Protein AF-0000000087791362 (afdb_homodimer)

Solvent-accessible surface area (backbone atoms only — not comparable to full-atom values): 7446 Å² total; per-residue (Å²): 118,51,76,44,64,25,48,31,31,34,29,76,88,78,61,31,35,35,36,34,32,60,27,38,85,82,31,58,38,55,20,84,42,73,67,48,22,50,55,44,36,32,52,44,44,48,57,55,46,71,77,37,85,81,76,60,64,28,40,73,71,50,72,43,81,39,70,40,122,117,51,74,43,64,26,47,31,30,34,30,76,88,78,62,30,34,36,37,33,31,62,27,37,85,82,30,58,38,54,20,84,41,73,68,49,22,50,54,44,37,32,52,45,43,48,57,57,46,72,75,38,85,80,74,57,64,27,40,74,70,50,72,43,79,38,69,40,124

pLDDT: mean 96.03, std 4.31, range [81.12, 98.94]

InterPro domains:
  IPR035069 Antitoxin HicB/UPF0150 [SSF143100] (3-60)
  IPR051404 Type II Toxin-Antitoxin System Antitoxin [PTHR34504] (2-68)

Sequence (138 aa):
MNTYVAVVEKSPETGLYVGYVPGFVGAHSQGETLDELNANLREVVEMLLEDGEPKLQSEFVGTQMVAVGMNTYVAVVEKSPETGLYVGYVPGFVGAHSQGETLDELNANLREVVEMLLEDGEPKLQSEFVGTQMVAVG

Structure (mmCIF, N/CA/C/O backbone):
data_AF-0000000087791362-model_v1
#
loop_
_entity.id
_entity.type
_entity.pdbx_description
1 polymer 'Nuclease of the RNAse H fold, HicB family'
#
loop_
_atom_site.group_PDB
_atom_site.id
_atom_site.type_symbol
_atom_site.label_atom_id
_atom_site.label_alt_id
_atom_site.label_comp_id
_atom_site.label_asym_id
_atom_site.label_entity_id
_atom_site.label_seq_id
_atom_site.pdbx_PDB_ins_code
_atom_site.Cartn_x
_atom_site.Cartn_y
_atom_site.Cartn_z
_atom_site.occupancy
_atom_site.B_iso_or_equiv
_atom_site.auth_seq_id
_atom_site.auth_comp_id
_atom_site.auth_asym_id
_atom_site.auth_atom_id
_atom_site.pdbx_PDB_model_num
ATOM 1 N N . MET A 1 1 ? 9.891 22.219 -0.948 1 84.94 1 MET A N 1
ATOM 2 C CA . MET A 1 1 ? 8.648 21.453 -0.997 1 84.94 1 MET A CA 1
ATOM 3 C C . MET A 1 1 ? 8.914 20.016 -1.433 1 84.94 1 MET A C 1
ATOM 5 O O . MET A 1 1 ? 9.586 19.781 -2.441 1 84.94 1 MET A O 1
ATOM 9 N N . ASN A 1 2 ? 8.625 19.078 -0.551 1 91.94 2 ASN A N 1
ATOM 10 C CA . ASN A 1 2 ? 8.75 17.672 -0.86 1 91.94 2 ASN A CA 1
ATOM 11 C C . ASN A 1 2 ? 7.387 17.016 -1.108 1 91.94 2 ASN A C 1
ATOM 13 O O . ASN A 1 2 ? 6.383 17.438 -0.525 1 91.94 2 ASN A O 1
ATOM 17 N N . THR A 1 3 ? 7.402 16.094 -2.092 1 96 3 THR A N 1
ATOM 18 C CA . THR A 1 3 ? 6.168 15.383 -2.396 1 96 3 THR A CA 1
ATOM 19 C C . THR A 1 3 ? 6.352 13.883 -2.186 1 96 3 THR A C 1
ATOM 21 O O . THR A 1 3 ? 7.359 13.305 -2.604 1 96 3 THR A O 1
ATOM 24 N N . TYR A 1 4 ? 5.414 13.32 -1.543 1 96.75 4 TYR A N 1
ATOM 25 C CA . TYR A 1 4 ? 5.383 11.883 -1.282 1 96.75 4 TYR A CA 1
ATOM 26 C C . TYR A 1 4 ? 4.129 11.25 -1.875 1 96.75 4 TYR A C 1
ATOM 28 O O . TYR A 1 4 ? 3.111 11.914 -2.053 1 96.75 4 TYR A O 1
ATOM 36 N N . VAL A 1 5 ? 4.207 9.992 -2.234 1 98.19 5 VAL A N 1
ATOM 37 C CA . VAL A 1 5 ? 3.039 9.242 -2.674 1 98.19 5 VAL A CA 1
ATOM 38 C C . VAL A 1 5 ? 2.455 8.461 -1.497 1 98.19 5 VAL A C 1
ATOM 40 O O . VAL A 1 5 ? 3.168 7.703 -0.834 1 98.19 5 VAL A O 1
ATOM 43 N N . ALA A 1 6 ? 1.212 8.695 -1.249 1 98.75 6 ALA A N 1
ATOM 44 C CA . ALA A 1 6 ? 0.488 7.926 -0.238 1 98.75 6 ALA A CA 1
ATOM 45 C C . ALA A 1 6 ? -0.409 6.875 -0.886 1 98.75 6 ALA A C 1
ATOM 47 O O . ALA A 1 6 ? -1.033 7.133 -1.918 1 98.75 6 ALA A O 1
ATOM 48 N N . VAL A 1 7 ? -0.422 5.684 -0.328 1 98.88 7 VAL A N 1
ATOM 49 C CA . VAL A 1 7 ? -1.383 4.645 -0.685 1 98.88 7 VAL A CA 1
ATOM 50 C C . VAL A 1 7 ? -2.641 4.789 0.168 1 98.88 7 VAL A C 1
ATOM 52 O O . VAL A 1 7 ? -2.557 4.973 1.385 1 98.88 7 VAL A O 1
ATOM 55 N N . VAL A 1 8 ? -3.795 4.723 -0.512 1 98.94 8 VAL A N 1
ATOM 56 C CA . VAL A 1 8 ? -5.07 4.965 0.159 1 98.94 8 VAL A CA 1
ATOM 57 C C . VAL A 1 8 ? -5.941 3.715 0.071 1 98.94 8 VAL A C 1
ATOM 59 O O . VAL A 1 8 ? -6.074 3.115 -0.998 1 98.94 8 VAL A O 1
ATOM 62 N N . GLU A 1 9 ? -6.422 3.311 1.192 1 98.75 9 GLU A N 1
ATOM 63 C CA . GLU A 1 9 ? -7.383 2.221 1.311 1 98.75 9 GLU A CA 1
ATOM 64 C C . GLU A 1 9 ? -8.641 2.672 2.047 1 98.75 9 GLU A C 1
ATOM 66 O O . GLU A 1 9 ? -8.617 3.668 2.773 1 98.75 9 GLU A O 1
ATOM 71 N N . LYS A 1 10 ? -9.719 1.959 1.826 1 98.5 10 LYS A N 1
ATOM 72 C CA . LYS A 1 10 ? -10.969 2.174 2.555 1 98.5 10 LYS A CA 1
ATOM 73 C C . LYS A 1 10 ? -11.281 0.992 3.465 1 98.5 10 LYS A C 1
ATOM 75 O O . LYS A 1 10 ? -11.195 -0.164 3.045 1 98.5 10 LYS A O 1
ATOM 80 N N . SER A 1 11 ? -11.539 1.307 4.73 1 96.94 11 SER A N 1
ATOM 81 C CA . SER A 1 11 ? -11.953 0.293 5.691 1 96.94 11 SER A CA 1
ATOM 82 C C . SER A 1 11 ? -13.461 0.056 5.629 1 96.94 11 SER A C 1
ATOM 84 O O . SER A 1 11 ? -14.25 0.938 5.977 1 96.94 11 SER A O 1
ATOM 86 N N . PRO A 1 12 ? -13.828 -1.102 5.254 1 94.06 12 PRO A N 1
ATOM 87 C CA . PRO A 1 12 ? -15.266 -1.379 5.262 1 94.06 12 PRO A CA 1
ATOM 88 C C . PRO A 1 12 ? -15.859 -1.395 6.668 1 94.06 12 PRO A C 1
ATOM 90 O O . PRO A 1 12 ? -17.047 -1.157 6.844 1 94.06 12 PRO A O 1
ATOM 93 N N . GLU A 1 13 ? -15.094 -1.724 7.621 1 94.5 13 GLU A N 1
ATOM 94 C CA . GLU A 1 13 ? -15.555 -1.823 9 1 94.5 13 GLU A CA 1
ATOM 95 C C . GLU A 1 13 ? -15.875 -0.447 9.578 1 94.5 13 GLU A C 1
ATOM 97 O O . GLU A 1 13 ? -16.922 -0.264 10.219 1 94.5 13 GLU A O 1
ATOM 102 N N . THR A 1 14 ? -15.109 0.572 9.328 1 96.62 14 THR A N 1
ATOM 103 C CA . THR A 1 14 ? -15.258 1.886 9.938 1 96.62 14 THR A CA 1
ATOM 104 C C . THR A 1 14 ? -15.836 2.887 8.938 1 96.62 14 THR A C 1
ATOM 106 O O . THR A 1 14 ? -16.328 3.943 9.328 1 96.62 14 THR A O 1
ATOM 109 N N . GLY A 1 15 ? -15.656 2.516 7.695 1 97.44 15 GLY A N 1
ATOM 110 C CA . GLY A 1 15 ? -16.031 3.455 6.652 1 97.44 15 GLY A CA 1
ATOM 111 C C . GLY A 1 15 ? -15.016 4.559 6.441 1 97.44 15 GLY A C 1
ATOM 112 O O . GLY A 1 15 ? -15.227 5.457 5.621 1 97.44 15 GLY A O 1
ATOM 113 N N . LEU A 1 16 ? -13.953 4.523 7.059 1 98.56 16 LEU A N 1
ATOM 114 C CA . LEU A 1 16 ? -12.938 5.57 6.977 1 98.56 16 LEU A CA 1
ATOM 115 C C . LEU A 1 16 ? -11.93 5.258 5.875 1 98.56 16 LEU A C 1
ATOM 117 O O . LEU A 1 16 ? -11.672 4.09 5.57 1 98.56 16 LEU A O 1
ATOM 121 N N . TYR A 1 17 ? -11.414 6.359 5.285 1 98.88 17 TYR A N 1
ATOM 122 C CA . TYR A 1 17 ? -10.219 6.238 4.453 1 98.88 17 TYR A CA 1
ATOM 123 C C . TYR A 1 17 ? -8.961 6.188 5.312 1 98.88 17 TYR A C 1
ATOM 125 O O . TYR A 1 17 ? -8.828 6.945 6.273 1 98.88 17 TYR A O 1
ATOM 133 N N . VAL A 1 18 ? -8.203 5.246 4.992 1 98.69 18 VAL A N 1
ATOM 134 C CA . VAL A 1 18 ? -6.914 5.09 5.66 1 98.69 18 VAL A CA 1
ATOM 135 C C . VAL A 1 18 ? -5.781 5.238 4.645 1 98.69 18 VAL A C 1
ATOM 137 O O . VAL A 1 18 ? -5.871 4.723 3.527 1 98.69 18 VAL A O 1
ATOM 140 N N . GLY A 1 19 ? -4.754 5.938 4.977 1 98.75 19 GLY A N 1
ATOM 141 C CA . GLY A 1 19 ? -3.617 6.148 4.098 1 98.75 19 GLY A CA 1
ATOM 142 C C . GLY A 1 19 ? -2.281 6.035 4.805 1 98.75 19 GLY A C 1
ATOM 143 O O . GLY A 1 19 ? -2.197 6.246 6.02 1 98.75 19 GLY A O 1
ATOM 144 N N . TYR A 1 20 ? -1.308 5.742 4.082 1 98.56 20 TYR A N 1
ATOM 145 C CA . TYR A 1 20 ? 0.068 5.711 4.57 1 98.56 20 TYR A CA 1
ATOM 146 C C . TYR A 1 20 ? 1.05 6.02 3.445 1 98.56 20 TYR A C 1
ATOM 148 O O . TYR A 1 20 ? 0.714 5.887 2.266 1 98.56 20 TYR A O 1
ATOM 156 N N . VAL A 1 21 ? 2.238 6.391 3.797 1 98.19 21 VAL A N 1
ATOM 157 C CA . VAL A 1 21 ? 3.32 6.625 2.846 1 98.19 21 VAL A CA 1
ATOM 158 C C . VAL A 1 21 ? 4.301 5.457 2.881 1 98.19 21 VAL A C 1
ATOM 160 O O . VAL A 1 21 ? 4.973 5.23 3.893 1 98.19 21 VAL A O 1
ATOM 163 N N . PRO A 1 22 ? 4.422 4.703 1.788 1 97.75 22 PRO A N 1
ATOM 164 C CA . PRO A 1 22 ? 5.34 3.559 1.773 1 97.75 22 PRO A CA 1
ATOM 165 C C . PRO A 1 22 ? 6.754 3.93 2.211 1 97.75 22 PRO A C 1
ATOM 167 O O . PRO A 1 22 ? 7.324 4.902 1.708 1 97.75 22 PRO A O 1
ATOM 170 N N . GLY A 1 23 ? 7.301 3.088 3.041 1 95.88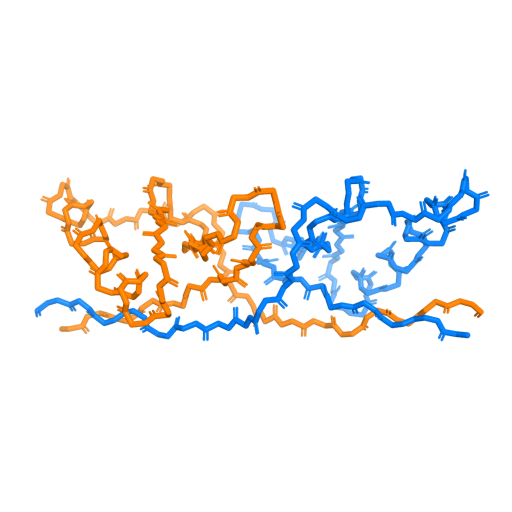 23 GLY A N 1
ATOM 171 C CA . GLY A 1 23 ? 8.672 3.258 3.496 1 95.88 23 GLY A CA 1
ATOM 172 C C . GLY A 1 23 ? 8.812 4.312 4.578 1 95.88 23 GLY A C 1
ATOM 173 O O . GLY A 1 23 ? 9.859 4.402 5.23 1 95.88 23 GLY A O 1
ATOM 174 N N . PHE A 1 24 ? 7.875 5.148 4.777 1 96.31 24 PHE A N 1
ATOM 175 C CA . PHE A 1 24 ? 7.953 6.215 5.77 1 96.31 24 PHE A CA 1
ATOM 176 C C . PHE A 1 24 ? 7.344 5.762 7.094 1 96.31 24 PHE A C 1
ATOM 178 O O . PHE A 1 24 ? 6.137 5.883 7.301 1 96.31 24 PHE A O 1
ATOM 185 N N . VAL A 1 25 ? 8.219 5.359 7.969 1 93.94 25 VAL A N 1
ATOM 186 C CA . VAL A 1 25 ? 7.762 4.84 9.25 1 93.94 25 VAL A CA 1
ATOM 187 C C . VAL A 1 25 ? 7.004 5.926 10.016 1 93.94 25 VAL A C 1
ATOM 189 O O . VAL A 1 25 ? 7.52 7.027 10.211 1 93.94 25 VAL A O 1
ATOM 192 N N . GLY A 1 26 ? 5.766 5.574 10.367 1 95.31 26 GLY A N 1
ATOM 193 C CA . GLY A 1 26 ? 4.984 6.5 11.172 1 95.31 26 GLY A CA 1
ATOM 194 C C . GLY A 1 26 ? 4.066 7.383 10.352 1 95.31 26 GLY A C 1
ATOM 195 O O . GLY A 1 26 ? 3.182 8.047 10.891 1 95.31 26 GLY A O 1
ATOM 196 N N . ALA A 1 27 ? 4.281 7.477 9.078 1 97.19 27 ALA A N 1
ATOM 197 C CA . ALA A 1 27 ? 3.459 8.32 8.211 1 97.19 27 ALA A CA 1
ATOM 198 C C . ALA A 1 27 ? 2.17 7.602 7.816 1 97.19 27 ALA A C 1
ATOM 200 O O . ALA A 1 27 ? 2.07 7.047 6.723 1 97.19 27 ALA A O 1
ATOM 201 N N . HIS A 1 28 ? 1.3 7.555 8.625 1 98.31 28 HIS A N 1
ATOM 202 C CA . HIS A 1 28 ? -0.015 6.953 8.43 1 98.31 28 HIS A CA 1
ATOM 203 C C . HIS A 1 28 ? -1.104 7.777 9.109 1 98.31 28 HIS A C 1
ATOM 205 O O . HIS A 1 28 ? -0.871 8.375 10.164 1 98.31 28 HIS A O 1
ATOM 211 N N . SER A 1 29 ? -2.25 7.859 8.453 1 98.75 29 SER A N 1
ATOM 212 C CA . SER A 1 29 ? -3.389 8.578 9.016 1 98.75 29 SER A CA 1
ATOM 213 C C . SER A 1 29 ? -4.703 8.07 8.438 1 98.75 29 SER A C 1
ATOM 215 O O . SER A 1 29 ? -4.723 7.086 7.691 1 98.75 29 SER A O 1
ATOM 217 N N . GLN A 1 30 ? -5.809 8.711 8.898 1 98.69 30 GLN A N 1
ATOM 218 C CA . GLN A 1 30 ? -7.141 8.359 8.422 1 98.69 30 GLN A CA 1
ATOM 219 C C . GLN A 1 30 ? -8.039 9.586 8.352 1 98.69 30 GLN A C 1
ATOM 221 O O . GLN A 1 30 ? -7.695 10.648 8.867 1 98.69 30 GLN A O 1
ATOM 226 N N . GLY A 1 31 ? -9.109 9.5 7.547 1 98.81 31 GLY A N 1
ATOM 227 C CA . GLY A 1 31 ? -10.094 10.555 7.406 1 98.81 31 GLY A CA 1
ATOM 228 C C . GLY A 1 31 ? -11.422 10.07 6.859 1 98.81 31 GLY A C 1
ATOM 229 O O . GLY A 1 31 ? -11.492 8.992 6.254 1 98.81 31 GLY A O 1
ATOM 230 N N . GLU A 1 32 ? -12.43 10.852 7.102 1 98.69 32 GLU A N 1
ATOM 231 C CA . GLU A 1 32 ? -13.766 10.516 6.621 1 98.69 32 GLU A CA 1
ATOM 232 C C . GLU A 1 32 ? -13.883 10.766 5.117 1 98.69 32 GLU A C 1
ATOM 234 O O . GLU A 1 32 ? -14.742 10.172 4.453 1 98.69 32 GLU A O 1
ATOM 239 N N . THR A 1 33 ? -13.117 11.68 4.629 1 98.75 33 THR A N 1
ATOM 240 C CA . THR A 1 33 ? -13.055 12 3.207 1 98.75 33 THR A CA 1
ATOM 241 C C . THR A 1 33 ? -11.617 11.953 2.701 1 98.75 33 THR A C 1
ATOM 243 O O . THR A 1 33 ? -10.672 12.016 3.492 1 98.75 33 THR A O 1
ATOM 246 N N . LEU A 1 34 ? -11.469 11.875 1.417 1 98.69 34 LEU A N 1
ATOM 247 C CA . LEU A 1 34 ? -10.141 11.875 0.818 1 98.69 34 LEU A CA 1
ATOM 248 C C . LEU A 1 34 ? -9.414 13.18 1.101 1 98.69 34 LEU A C 1
ATOM 250 O O . LEU A 1 34 ? -8.203 13.188 1.337 1 98.69 34 LEU A O 1
ATOM 254 N N . ASP A 1 35 ? -10.172 14.25 1.045 1 98.75 35 ASP A N 1
ATOM 255 C CA . ASP A 1 35 ? -9.578 15.555 1.354 1 98.75 35 ASP A CA 1
ATOM 256 C C . ASP A 1 35 ? -9.078 15.594 2.797 1 98.75 35 ASP A C 1
ATOM 258 O O . ASP A 1 35 ? -7.973 16.078 3.061 1 98.75 35 ASP A O 1
ATOM 262 N N . GLU A 1 36 ? -9.945 15.148 3.695 1 98.88 36 GLU A N 1
ATOM 263 C CA . GLU A 1 36 ? -9.562 15.109 5.105 1 98.88 36 GLU A CA 1
ATOM 264 C C . GLU A 1 36 ? -8.352 14.211 5.324 1 98.88 36 GLU A C 1
ATOM 266 O O . GLU A 1 36 ? -7.434 14.562 6.066 1 98.88 36 GLU A O 1
ATOM 271 N N . LEU A 1 37 ? -8.367 13.07 4.742 1 98.88 37 LEU A N 1
ATOM 272 C CA . LEU A 1 37 ? -7.234 12.164 4.836 1 98.88 37 LEU A CA 1
ATOM 273 C C . LEU A 1 37 ? -5.957 12.836 4.352 1 98.88 37 LEU A C 1
ATOM 275 O O . LEU A 1 37 ? -4.914 12.734 5 1 98.88 37 LEU A O 1
ATOM 279 N N . ASN A 1 38 ? -6.008 13.453 3.193 1 98.75 38 ASN A N 1
ATOM 280 C CA . ASN A 1 38 ? -4.836 14.117 2.639 1 98.75 38 ASN A CA 1
ATOM 281 C C . ASN A 1 38 ? -4.285 15.18 3.594 1 98.75 38 ASN A C 1
ATOM 283 O O . ASN A 1 38 ? -3.076 15.258 3.807 1 98.75 38 ASN A O 1
ATOM 287 N N . ALA A 1 39 ? -5.18 15.969 4.133 1 98.69 39 ALA A N 1
ATOM 288 C CA . ALA A 1 39 ? -4.777 17 5.086 1 98.69 39 ALA A CA 1
ATOM 289 C C . ALA A 1 39 ? -4.094 16.391 6.305 1 98.69 39 ALA A C 1
ATOM 291 O O . ALA A 1 39 ? -3.055 16.875 6.754 1 98.69 39 ALA A O 1
ATOM 292 N N . ASN A 1 40 ? -4.707 15.344 6.852 1 98.88 40 ASN A N 1
ATOM 293 C CA . ASN A 1 40 ? -4.156 14.664 8.023 1 98.88 40 ASN A CA 1
ATOM 294 C C . ASN A 1 40 ? -2.789 14.055 7.723 1 98.88 40 ASN A C 1
ATOM 296 O O . ASN A 1 40 ? -1.877 14.133 8.547 1 98.88 40 ASN A O 1
ATOM 300 N N . LEU A 1 41 ? -2.67 13.406 6.594 1 98.69 41 LEU A N 1
ATOM 301 C CA . LEU A 1 41 ? -1.394 12.836 6.184 1 98.69 41 LEU A CA 1
ATOM 302 C C . LEU A 1 41 ? -0.32 13.914 6.086 1 98.69 41 LEU A C 1
ATOM 304 O O . LEU A 1 41 ? 0.818 13.703 6.512 1 98.69 41 LEU A O 1
ATOM 308 N N . ARG A 1 42 ? -0.696 14.984 5.52 1 98.25 42 ARG A N 1
ATOM 309 C CA . ARG A 1 42 ? 0.249 16.094 5.391 1 98.25 42 ARG A CA 1
ATOM 310 C C . ARG A 1 42 ? 0.786 16.516 6.754 1 98.25 42 ARG A C 1
ATOM 312 O O . ARG A 1 42 ? 1.993 16.703 6.922 1 98.25 42 ARG A O 1
ATOM 319 N N . GLU A 1 43 ? -0.101 16.75 7.672 1 98.06 43 GLU A N 1
ATOM 320 C CA . GLU A 1 43 ? 0.299 17.141 9.023 1 98.06 43 GLU A CA 1
ATOM 321 C C . GLU A 1 43 ? 1.257 16.109 9.625 1 98.06 43 GLU A C 1
ATOM 323 O O . GLU A 1 43 ? 2.275 16.484 10.219 1 98.06 43 GLU A O 1
ATOM 328 N N . VAL A 1 44 ? 0.872 14.844 9.562 1 97.5 44 VAL A N 1
ATOM 329 C CA . VAL A 1 44 ? 1.688 13.773 10.125 1 97.5 44 VAL A CA 1
ATOM 330 C C . VAL A 1 44 ? 3.072 13.781 9.477 1 97.5 44 VAL A C 1
ATOM 332 O O . VAL A 1 44 ? 4.09 13.742 10.172 1 97.5 44 VAL A O 1
ATOM 335 N N . VAL A 1 45 ? 3.135 13.805 8.125 1 97.19 45 VAL A N 1
ATOM 336 C CA . VAL A 1 45 ? 4.402 13.797 7.402 1 97.19 45 VAL A CA 1
ATOM 337 C C . VAL A 1 45 ? 5.246 15 7.816 1 97.19 45 VAL A C 1
ATOM 339 O O . VAL A 1 45 ? 6.449 14.875 8.047 1 97.19 45 VAL A O 1
ATOM 342 N N . GLU A 1 46 ? 4.656 16.156 7.953 1 96.75 46 GLU A N 1
ATOM 343 C CA . GLU A 1 46 ? 5.371 17.359 8.367 1 96.75 46 GLU A CA 1
ATOM 344 C C . GLU A 1 46 ? 5.98 17.203 9.758 1 96.75 46 GLU A C 1
ATOM 346 O O . GLU A 1 46 ? 7.129 17.578 9.984 1 96.75 46 GLU A O 1
ATOM 351 N N . MET A 1 47 ? 5.137 16.719 10.609 1 95.94 47 MET A N 1
ATOM 352 C CA . MET A 1 47 ? 5.625 16.484 11.961 1 95.94 47 MET A CA 1
ATOM 353 C C . MET A 1 47 ? 6.824 15.547 11.961 1 95.94 47 MET A C 1
ATOM 355 O O . MET A 1 47 ? 7.801 15.781 12.672 1 95.94 47 MET A O 1
ATOM 359 N N . LEU A 1 48 ? 6.785 14.438 11.25 1 95.12 48 LEU A N 1
ATOM 360 C CA . LEU A 1 48 ? 7.863 13.461 11.164 1 95.12 48 LEU A CA 1
ATOM 361 C C . LEU A 1 48 ? 9.117 14.086 10.562 1 95.12 48 LEU A C 1
ATOM 363 O O . LEU A 1 48 ? 10.234 13.75 10.961 1 95.12 48 LEU A O 1
ATOM 367 N N . LEU A 1 49 ? 8.906 14.961 9.602 1 94.75 49 LEU A N 1
ATOM 368 C CA . LEU A 1 49 ? 10.031 15.602 8.922 1 94.75 49 LEU A CA 1
ATOM 369 C C . LEU A 1 49 ? 10.711 16.609 9.844 1 94.75 49 LEU A C 1
ATOM 371 O O . LEU A 1 49 ? 11.891 16.922 9.664 1 94.75 49 LEU A O 1
ATOM 375 N N . GLU A 1 50 ? 9.977 17.172 10.68 1 93 50 GLU A N 1
ATOM 376 C CA . GLU A 1 50 ? 10.562 18.109 11.641 1 93 50 GLU A CA 1
ATOM 377 C C . GLU A 1 50 ? 11.594 17.422 12.523 1 93 50 GLU A C 1
ATOM 379 O O . GLU A 1 50 ? 12.516 18.078 13.023 1 93 50 GLU A O 1
ATOM 384 N N . ASP A 1 51 ? 11.414 16.188 12.68 1 87.88 51 ASP A N 1
ATOM 385 C CA . ASP A 1 51 ? 12.32 15.414 13.523 1 87.88 51 ASP A CA 1
ATOM 386 C C . ASP A 1 51 ? 13.578 15.008 12.766 1 87.88 51 ASP A C 1
ATOM 388 O O . ASP A 1 51 ? 14.523 14.484 13.352 1 87.88 51 ASP A O 1
ATOM 392 N N . GLY A 1 52 ? 13.656 15.203 11.508 1 85 52 GLY A N 1
ATOM 393 C CA . GLY A 1 52 ? 14.812 14.875 10.695 1 85 52 GLY A CA 1
ATOM 394 C C . GLY A 1 52 ? 14.445 14.305 9.336 1 85 52 GLY A C 1
ATOM 395 O O . GLY A 1 52 ? 13.258 14.164 9.023 1 85 52 GLY A O 1
ATOM 396 N N 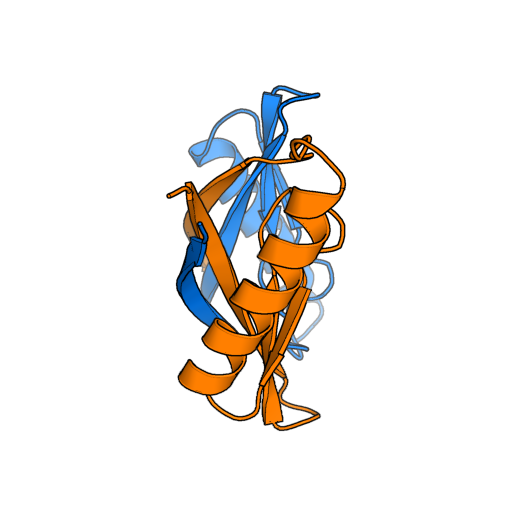. GLU A 1 53 ? 15.422 14.156 8.477 1 82.69 53 GLU A N 1
ATOM 397 C CA . GLU A 1 53 ? 15.211 13.547 7.168 1 82.69 53 GLU A CA 1
ATOM 398 C C . GLU A 1 53 ? 14.781 12.094 7.301 1 82.69 53 GLU A C 1
ATOM 400 O O . GLU A 1 53 ? 15.398 11.32 8.031 1 82.69 53 GLU A O 1
ATOM 405 N N . PRO A 1 54 ? 13.672 11.75 6.637 1 81.12 54 PRO A N 1
ATOM 406 C CA . PRO A 1 54 ? 13.18 10.375 6.797 1 81.12 54 PRO A CA 1
ATOM 407 C C . PRO A 1 54 ? 13.984 9.359 5.992 1 81.12 54 PRO A C 1
ATOM 409 O O . PRO A 1 54 ? 14.492 9.688 4.914 1 81.12 54 PRO A O 1
ATOM 412 N N . LYS A 1 55 ? 14.523 8.359 6.664 1 85.12 55 LYS A N 1
ATOM 413 C CA . LYS A 1 55 ? 15.039 7.207 5.938 1 85.12 55 LYS A CA 1
ATOM 414 C C . LYS A 1 55 ? 13.906 6.258 5.543 1 85.12 55 LYS A C 1
ATOM 416 O O . LYS A 1 55 ? 13.398 5.512 6.383 1 85.12 55 LYS A O 1
ATOM 421 N N . LEU A 1 56 ? 13.562 6.336 4.285 1 91.12 56 LEU A N 1
ATOM 422 C CA . LEU A 1 56 ? 12.484 5.473 3.822 1 91.12 56 LEU A CA 1
ATOM 423 C C . LEU A 1 56 ? 12.922 4.012 3.807 1 91.12 56 LEU A C 1
ATOM 425 O O . LEU A 1 56 ? 14 3.689 3.293 1 91.12 56 LEU A O 1
ATOM 429 N N . GLN A 1 57 ? 12.164 3.162 4.352 1 95.5 57 GLN A N 1
ATOM 430 C CA . GLN A 1 57 ? 12.445 1.732 4.438 1 95.5 57 GLN A CA 1
ATOM 431 C C . GLN A 1 57 ? 12.055 1.016 3.15 1 95.5 57 GLN A C 1
ATOM 433 O O . GLN A 1 57 ? 12.477 -0.121 2.914 1 95.5 57 GLN A O 1
ATOM 438 N N . SER A 1 58 ? 11.305 1.574 2.338 1 97 58 SER A N 1
ATOM 439 C CA . SER A 1 58 ? 10.906 1.104 1.015 1 97 58 SER A CA 1
ATOM 440 C C . SER A 1 58 ? 10.531 2.268 0.104 1 97 58 SER A C 1
ATOM 442 O O . SER A 1 58 ? 10.359 3.396 0.569 1 97 58 SER A O 1
ATOM 444 N N . GLU A 1 59 ? 10.531 1.974 -1.122 1 95.94 59 GLU A N 1
ATOM 445 C CA . GLU A 1 59 ? 10.141 2.967 -2.117 1 95.94 59 GLU A CA 1
ATOM 446 C C . GLU A 1 59 ? 8.906 2.518 -2.893 1 95.94 59 GLU A C 1
ATOM 448 O O . GLU A 1 59 ? 8.852 1.389 -3.385 1 95.94 59 GLU A O 1
ATOM 453 N N . PHE A 1 60 ? 7.906 3.418 -2.996 1 98.38 60 PHE A N 1
ATOM 454 C CA . PHE A 1 60 ? 6.738 3.104 -3.812 1 98.38 60 PHE A CA 1
ATOM 455 C C . PHE A 1 60 ? 7.125 2.971 -5.281 1 98.38 60 PHE A C 1
ATOM 457 O O . PHE A 1 60 ? 7.797 3.846 -5.832 1 98.38 60 PHE A O 1
ATOM 464 N N . VAL A 1 61 ? 6.719 1.897 -5.848 1 98.56 61 VAL A N 1
ATOM 465 C CA . VAL A 1 61 ? 6.996 1.665 -7.262 1 98.56 61 VAL A CA 1
ATOM 466 C C . VAL A 1 61 ? 5.734 1.917 -8.078 1 98.56 61 VAL A C 1
ATOM 468 O O . VAL A 1 61 ? 5.785 2.57 -9.125 1 98.56 61 VAL A O 1
ATOM 471 N N . GLY A 1 62 ? 4.621 1.433 -7.703 1 98.5 62 GLY A N 1
ATOM 472 C CA . GLY A 1 62 ? 3.348 1.552 -8.398 1 98.5 62 GLY A CA 1
ATOM 473 C C . GLY A 1 62 ? 2.375 0.44 -8.047 1 98.5 62 GLY A C 1
ATOM 474 O O . GLY A 1 62 ? 2.371 -0.06 -6.922 1 98.5 62 GLY A O 1
ATOM 475 N N . THR A 1 63 ? 1.423 0.237 -8.977 1 98.81 63 THR A N 1
ATOM 476 C CA . THR A 1 63 ? 0.462 -0.844 -8.789 1 98.81 63 THR A CA 1
ATOM 477 C C . THR A 1 63 ? 0.504 -1.812 -9.969 1 98.81 63 THR A C 1
ATOM 479 O O . THR A 1 63 ? 1.001 -1.47 -11.047 1 98.81 63 THR A O 1
ATOM 482 N N . GLN A 1 64 ? 0.135 -2.986 -9.719 1 98.62 64 GLN A N 1
ATOM 483 C CA . GLN A 1 64 ? -0.041 -3.99 -10.766 1 98.62 64 GLN A CA 1
ATOM 484 C C . GLN A 1 64 ? -1.411 -4.652 -10.664 1 98.62 64 GLN A C 1
ATOM 486 O O . GLN A 1 64 ? -1.967 -4.781 -9.57 1 98.62 64 GLN A O 1
ATOM 491 N N . MET A 1 65 ? -1.885 -4.988 -11.867 1 98.25 65 MET A N 1
ATOM 492 C CA . MET A 1 65 ? -3.062 -5.852 -11.883 1 98.25 65 MET A CA 1
ATOM 493 C C . MET A 1 65 ? -2.666 -7.32 -11.773 1 98.25 65 MET A C 1
ATOM 495 O O . MET A 1 65 ? -1.75 -7.773 -12.461 1 98.25 65 MET A O 1
ATOM 499 N N . VAL A 1 66 ? -3.281 -7.941 -10.828 1 98.06 66 VAL A N 1
ATOM 500 C CA . VAL A 1 66 ? -3.104 -9.383 -10.672 1 98.06 66 VAL A CA 1
ATOM 501 C C . VAL A 1 66 ? -4.371 -10.109 -11.109 1 98.06 66 VAL A C 1
ATOM 503 O O . VAL A 1 66 ? -5.402 -10.039 -10.445 1 98.06 66 VAL A O 1
ATOM 506 N N . ALA A 1 67 ? -4.266 -10.758 -12.242 1 97.25 67 ALA A N 1
ATOM 507 C CA . ALA A 1 67 ? -5.395 -11.508 -12.789 1 97.25 67 ALA A CA 1
ATOM 508 C C . ALA A 1 67 ? -5.281 -12.992 -12.461 1 97.25 67 ALA A C 1
ATOM 510 O O . ALA A 1 67 ? -4.23 -13.602 -12.672 1 97.25 67 ALA A O 1
ATOM 511 N N . VAL A 1 68 ? -6.391 -13.539 -11.883 1 95 68 VAL A N 1
ATOM 512 C CA . VAL A 1 68 ? -6.391 -14.961 -11.531 1 95 68 VAL A CA 1
ATOM 513 C C . VAL A 1 68 ? -7.629 -15.633 -12.117 1 95 68 VAL A C 1
ATOM 515 O O . VAL A 1 68 ? -8.656 -14.984 -12.32 1 95 68 VAL A O 1
ATOM 518 N N . GLY A 1 69 ? -7.707 -17.094 -12.211 1 83.94 69 GLY A N 1
ATOM 519 C CA . GLY A 1 69 ? -8.781 -17.922 -12.758 1 83.94 69 GLY A CA 1
ATOM 520 C C . GLY A 1 69 ? -8.414 -18.578 -14.07 1 83.94 69 GLY A C 1
ATOM 521 O O . GLY A 1 69 ? -7.391 -18.25 -14.672 1 83.94 69 GLY A O 1
ATOM 522 N N . MET B 1 1 ? -12.641 -15.195 -14.117 1 85.12 1 MET B N 1
ATOM 523 C CA . MET B 1 1 ? -11.383 -14.477 -13.953 1 85.12 1 MET B CA 1
ATOM 524 C C . MET B 1 1 ? -11.57 -13.266 -13.039 1 85.12 1 MET B C 1
ATOM 526 O O . MET B 1 1 ? -12.484 -12.469 -13.234 1 85.12 1 MET B O 1
ATOM 530 N N . ASN B 1 2 ? -10.883 -13.266 -11.914 1 91.94 2 ASN B N 1
ATOM 531 C CA . ASN B 1 2 ? -10.883 -12.133 -10.992 1 91.94 2 ASN B CA 1
ATOM 532 C C . ASN B 1 2 ? -9.594 -11.328 -11.094 1 91.94 2 ASN B C 1
ATOM 534 O O . ASN B 1 2 ? -8.531 -11.883 -11.391 1 91.94 2 ASN B O 1
ATOM 538 N N . THR B 1 3 ? -9.773 -10.016 -10.953 1 96 3 THR B N 1
ATOM 539 C CA . THR B 1 3 ? -8.609 -9.133 -10.984 1 96 3 THR B CA 1
ATOM 540 C C . THR B 1 3 ? -8.484 -8.352 -9.68 1 96 3 THR B C 1
ATOM 542 O O . THR B 1 3 ? -9.469 -7.816 -9.172 1 96 3 THR B O 1
ATOM 545 N N . TYR B 1 4 ? -7.328 -8.32 -9.18 1 96.75 4 TYR B N 1
ATOM 546 C CA . TYR B 1 4 ? -6.996 -7.586 -7.965 1 96.75 4 TYR B CA 1
ATOM 547 C C . TYR B 1 4 ? -5.918 -6.543 -8.234 1 96.75 4 TYR B C 1
ATOM 549 O O . TYR B 1 4 ? -5.125 -6.691 -9.164 1 96.75 4 TYR B O 1
ATOM 557 N N . VAL B 1 5 ? -5.91 -5.473 -7.484 1 98.19 5 VAL B N 1
ATOM 558 C CA . VAL B 1 5 ? -4.844 -4.48 -7.555 1 98.19 5 VAL B CA 1
ATOM 559 C C . VAL B 1 5 ? -3.801 -4.766 -6.473 1 98.19 5 VAL B C 1
ATOM 561 O O . VAL B 1 5 ? -4.137 -4.871 -5.293 1 98.19 5 VAL B O 1
ATOM 564 N N . ALA B 1 6 ? -2.604 -4.914 -6.902 1 98.75 6 ALA B N 1
ATOM 565 C CA . ALA B 1 6 ? -1.485 -5.066 -5.977 1 98.75 6 ALA B CA 1
ATOM 566 C C . ALA B 1 6 ? -0.694 -3.768 -5.855 1 98.75 6 ALA B C 1
ATOM 568 O O . ALA B 1 6 ? -0.483 -3.066 -6.848 1 98.75 6 ALA B O 1
ATOM 569 N N . VAL B 1 7 ? -0.311 -3.416 -4.645 1 98.88 7 VAL B N 1
ATOM 570 C CA . VAL B 1 7 ? 0.63 -2.332 -4.383 1 98.88 7 VAL B CA 1
ATOM 571 C C . VAL B 1 7 ? 2.059 -2.873 -4.398 1 98.88 7 VAL B C 1
ATOM 573 O O . VAL B 1 7 ? 2.342 -3.914 -3.799 1 98.88 7 VAL B O 1
ATOM 576 N N . VAL B 1 8 ? 2.93 -2.141 -5.109 1 98.94 8 VAL B N 1
ATOM 577 C CA . VAL B 1 8 ? 4.297 -2.607 -5.309 1 98.94 8 VAL B CA 1
ATOM 578 C C . VAL B 1 8 ? 5.277 -1.603 -4.707 1 98.94 8 VAL B C 1
ATOM 580 O O . VAL B 1 8 ? 5.148 -0.395 -4.922 1 98.94 8 VAL B O 1
ATOM 583 N N . GLU B 1 9 ? 6.141 -2.1 -3.906 1 98.75 9 GLU B N 1
ATOM 584 C CA . GLU B 1 9 ? 7.246 -1.338 -3.332 1 98.75 9 GLU B CA 1
ATOM 585 C C . GLU B 1 9 ? 8.586 -1.994 -3.645 1 98.75 9 GLU B C 1
ATOM 587 O O . GLU B 1 9 ? 8.648 -3.182 -3.969 1 98.75 9 GLU B O 1
ATOM 592 N N . LYS B 1 10 ? 9.641 -1.202 -3.576 1 98.5 10 LYS B N 1
ATOM 593 C CA . LYS B 1 10 ? 11.008 -1.702 -3.707 1 98.5 10 LYS B CA 1
ATOM 594 C C . LYS B 1 10 ? 11.766 -1.584 -2.387 1 98.5 10 LYS B C 1
ATOM 596 O O . LYS B 1 10 ? 11.727 -0.54 -1.733 1 98.5 10 LYS B O 1
ATOM 601 N N . SER B 1 11 ? 12.352 -2.711 -1.975 1 97.06 11 SER B N 1
ATOM 602 C CA . SER B 1 11 ? 13.195 -2.727 -0.782 1 97.06 11 SER B CA 1
ATOM 603 C C . SER B 1 11 ? 14.625 -2.307 -1.107 1 97.06 11 SER B C 1
ATOM 605 O O . SER B 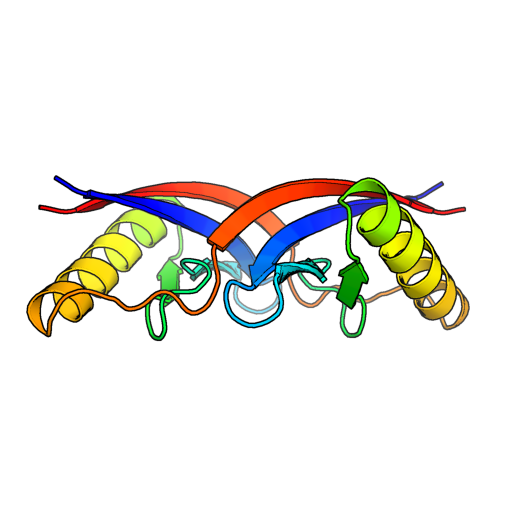1 11 ? 15.336 -3.02 -1.812 1 97.06 11 SER B O 1
ATOM 607 N N . PRO B 1 12 ? 15.016 -1.214 -0.575 1 94.12 12 PRO B N 1
ATOM 608 C CA . PRO B 1 12 ? 16.406 -0.83 -0.809 1 94.12 12 PRO B CA 1
ATOM 609 C C . PRO B 1 12 ? 17.406 -1.79 -0.16 1 94.12 12 PRO B C 1
ATOM 611 O O . PRO B 1 12 ? 18.547 -1.894 -0.606 1 94.12 12 PRO B O 1
ATOM 614 N N . GLU B 1 13 ? 17.031 -2.41 0.874 1 94.56 13 GLU B N 1
ATOM 615 C CA . GLU B 1 13 ? 17.906 -3.316 1.611 1 94.56 13 GLU B CA 1
ATOM 616 C C . GLU B 1 13 ? 18.188 -4.586 0.811 1 94.56 13 GLU B C 1
ATOM 618 O O . GLU B 1 13 ? 19.328 -5.035 0.728 1 94.56 13 GLU B O 1
ATOM 623 N N . THR B 1 14 ? 17.219 -5.168 0.135 1 96.75 14 THR B N 1
ATOM 624 C CA . THR B 1 14 ? 17.359 -6.453 -0.542 1 96.75 14 THR B CA 1
ATOM 625 C C . THR B 1 14 ? 17.438 -6.262 -2.055 1 96.75 14 THR B C 1
ATOM 627 O O . THR B 1 14 ? 17.875 -7.16 -2.777 1 96.75 14 THR B O 1
ATOM 630 N N . GLY B 1 15 ? 16.938 -5.109 -2.447 1 97.44 15 GLY B N 1
ATOM 631 C CA . GLY B 1 15 ? 16.844 -4.875 -3.877 1 97.44 15 GLY B CA 1
ATOM 63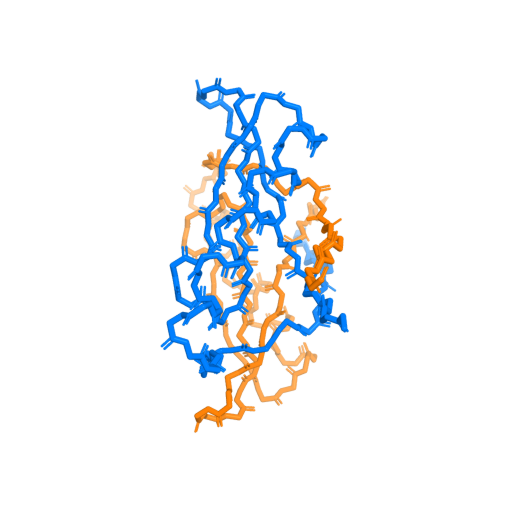2 C C . GLY B 1 15 ? 15.656 -5.574 -4.512 1 97.44 15 GLY B C 1
ATOM 633 O O . GLY B 1 15 ? 15.461 -5.5 -5.73 1 97.44 15 GLY B O 1
ATOM 634 N N . LEU B 1 16 ? 14.859 -6.176 -3.785 1 98.56 16 LEU B N 1
ATOM 635 C CA . LEU B 1 16 ? 13.727 -6.934 -4.305 1 98.56 16 LEU B CA 1
ATOM 636 C C . LEU B 1 16 ? 12.477 -6.059 -4.391 1 98.56 16 LEU B C 1
ATOM 638 O O . LEU B 1 16 ? 12.32 -5.113 -3.613 1 98.56 16 LEU B O 1
ATOM 642 N N . TYR B 1 17 ? 11.648 -6.395 -5.398 1 98.88 17 TYR B N 1
ATOM 643 C CA . TYR B 1 17 ? 10.281 -5.875 -5.41 1 98.88 17 TYR B CA 1
ATOM 644 C C . TYR B 1 17 ? 9.391 -6.668 -4.469 1 98.88 17 TYR B C 1
ATOM 646 O O . TYR B 1 17 ? 9.453 -7.898 -4.434 1 98.88 17 TYR B O 1
ATOM 654 N N . VAL B 1 18 ? 8.719 -5.93 -3.711 1 98.69 18 VAL B N 1
ATOM 655 C CA . VAL B 1 18 ? 7.754 -6.516 -2.787 1 98.69 18 VAL B CA 1
ATOM 656 C C . VAL B 1 18 ? 6.348 -6.023 -3.127 1 98.69 18 VAL B C 1
ATOM 658 O O . VAL B 1 18 ? 6.148 -4.844 -3.418 1 98.69 18 VAL B O 1
ATOM 661 N N . GLY B 1 19 ? 5.395 -6.887 -3.127 1 98.75 19 GLY B N 1
ATOM 662 C CA . GLY B 1 19 ? 4.02 -6.535 -3.438 1 98.75 19 GLY B CA 1
ATOM 663 C C . GLY B 1 19 ? 3.012 -7.191 -2.51 1 98.75 19 GLY B C 1
ATOM 664 O O . GLY B 1 19 ? 3.287 -8.242 -1.931 1 98.75 19 GLY B O 1
ATOM 665 N N . TYR B 1 20 ? 1.913 -6.602 -2.402 1 98.56 20 TYR B N 1
ATOM 666 C CA . TYR B 1 20 ? 0.785 -7.148 -1.658 1 98.56 20 TYR B CA 1
ATOM 667 C C . TYR B 1 20 ? -0.539 -6.656 -2.23 1 98.56 20 TYR B C 1
ATOM 669 O O . TYR B 1 20 ? -0.581 -5.637 -2.924 1 98.56 20 TYR B O 1
ATOM 677 N N . VAL B 1 21 ? -1.6 -7.344 -1.919 1 98.19 21 VAL B N 1
ATOM 678 C CA . VAL B 1 21 ? -2.951 -6.949 -2.299 1 98.19 21 VAL B 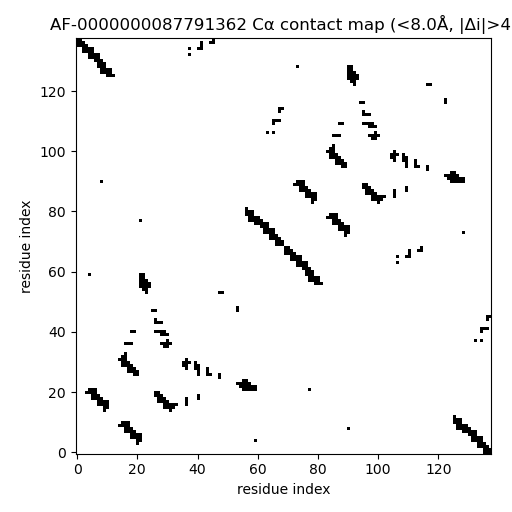CA 1
ATOM 679 C C . VAL B 1 21 ? -3.678 -6.363 -1.091 1 98.19 21 VAL B C 1
ATOM 681 O O . VAL B 1 21 ? -3.943 -7.074 -0.117 1 98.19 21 VAL B O 1
ATOM 684 N N . PRO B 1 22 ? -4.023 -5.078 -1.122 1 97.81 22 PRO B N 1
ATOM 685 C CA . PRO B 1 22 ? -4.707 -4.465 0.017 1 97.81 22 PRO B CA 1
ATOM 686 C C . PRO B 1 22 ? -5.949 -5.242 0.45 1 97.81 22 PRO B C 1
ATOM 688 O O . PRO B 1 22 ? -6.793 -5.578 -0.384 1 97.81 22 PRO B O 1
ATOM 691 N N . GLY B 1 23 ? -6.074 -5.402 1.747 1 96 23 GLY B N 1
ATOM 692 C CA . GLY B 1 23 ? -7.238 -6.055 2.328 1 96 23 GLY B CA 1
ATOM 693 C C . GLY B 1 23 ? -7.195 -7.566 2.211 1 96 23 GLY B C 1
ATOM 694 O O . GLY B 1 23 ? -7.98 -8.266 2.855 1 96 23 GLY B O 1
ATOM 695 N N . PHE B 1 24 ? -6.379 -8.117 1.393 1 96.31 24 PHE B N 1
ATOM 696 C CA . PHE B 1 24 ? -6.297 -9.555 1.199 1 96.31 24 PHE B CA 1
ATOM 697 C C . PHE B 1 24 ? -5.238 -10.164 2.111 1 96.31 24 PHE B C 1
ATOM 699 O O . PHE B 1 24 ? -4.059 -10.219 1.756 1 96.31 24 PHE B O 1
ATOM 706 N N . VAL B 1 25 ? -5.719 -10.68 3.203 1 94.06 25 VAL B N 1
ATOM 707 C CA . VAL B 1 25 ? -4.809 -11.242 4.195 1 94.06 25 VAL B CA 1
ATOM 708 C C . VAL B 1 25 ? -4.02 -12.398 3.584 1 94.06 25 VAL B C 1
ATOM 710 O O . VAL B 1 25 ? -4.605 -13.328 3.033 1 94.06 25 VAL B O 1
ATOM 713 N N . GLY B 1 26 ? -2.689 -12.25 3.666 1 95.31 26 GLY B N 1
ATOM 714 C CA . GLY B 1 26 ? -1.838 -13.328 3.197 1 95.31 26 GLY B CA 1
ATOM 715 C C . GLY B 1 26 ? -1.377 -13.148 1.763 1 95.31 26 GLY B C 1
ATOM 716 O O . GLY B 1 26 ? -0.466 -13.836 1.305 1 95.31 26 GLY B O 1
ATOM 717 N N . ALA B 1 27 ? -2.008 -12.297 1.022 1 97.19 27 ALA B N 1
ATOM 718 C CA . ALA B 1 27 ? -1.646 -12.07 -0.375 1 97.19 27 ALA B CA 1
ATOM 719 C C . ALA B 1 27 ? -0.457 -11.117 -0.488 1 97.19 27 ALA B C 1
ATOM 721 O O . ALA B 1 27 ? -0.628 -9.93 -0.752 1 97.19 27 ALA B O 1
ATOM 722 N N . HIS B 1 28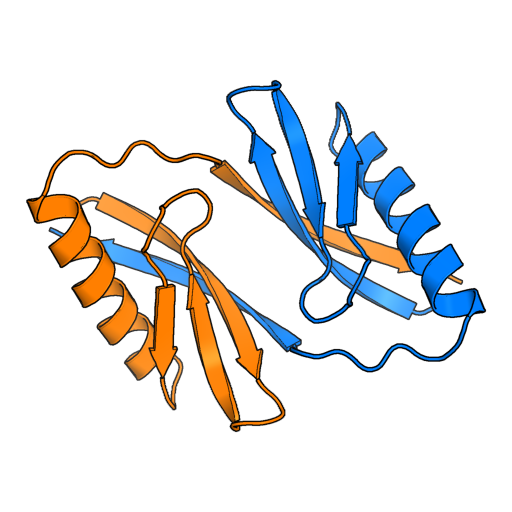 ? 0.634 -11.562 -0.27 1 98.31 28 HIS B N 1
ATOM 723 C CA . HIS B 1 28 ? 1.896 -10.828 -0.356 1 98.31 28 HIS B CA 1
ATOM 724 C C . HIS B 1 28 ? 3.002 -11.711 -0.927 1 98.31 28 HIS B C 1
ATOM 726 O O . HIS B 1 28 ? 3.031 -12.922 -0.677 1 98.31 28 HIS B O 1
ATOM 732 N N . SER B 1 29 ? 3.855 -11.109 -1.731 1 98.75 29 SER B N 1
ATOM 733 C CA . SER B 1 29 ? 4.992 -11.828 -2.303 1 98.75 29 SER B CA 1
ATOM 734 C C . SER B 1 29 ? 6.113 -10.867 -2.684 1 98.75 29 SER B C 1
ATOM 736 O O . SER B 1 29 ? 6.047 -9.672 -2.379 1 98.75 29 SER B O 1
ATOM 738 N N . GLN B 1 30 ? 7.191 -11.469 -3.252 1 98.75 30 GLN B N 1
ATOM 739 C CA . GLN B 1 30 ? 8.336 -10.68 -3.697 1 98.75 30 GLN B CA 1
ATOM 740 C C . GLN B 1 30 ? 8.969 -11.289 -4.945 1 98.75 30 GLN B C 1
ATOM 742 O O . GLN B 1 30 ? 8.648 -12.414 -5.328 1 98.75 30 GLN B O 1
ATOM 747 N N . GLY B 1 31 ? 9.734 -10.461 -5.68 1 98.81 31 GLY B N 1
ATOM 748 C CA . GLY B 1 31 ? 10.453 -10.891 -6.867 1 98.81 31 GLY B CA 1
ATOM 749 C C . GLY B 1 31 ? 11.594 -9.969 -7.246 1 98.81 31 GLY B C 1
ATOM 750 O O . GLY B 1 31 ? 11.633 -8.812 -6.82 1 98.81 31 GLY B O 1
ATOM 751 N N . GLU B 1 32 ? 12.477 -10.523 -8.023 1 98.69 32 GLU B N 1
ATOM 752 C CA . GLU B 1 32 ? 13.625 -9.75 -8.484 1 98.69 32 GLU B CA 1
ATOM 753 C C . GLU B 1 32 ? 13.227 -8.773 -9.586 1 98.69 32 GLU B C 1
ATOM 755 O O . GLU B 1 32 ? 13.906 -7.766 -9.805 1 98.69 32 GLU B O 1
ATOM 760 N N . THR B 1 33 ? 12.219 -9.117 -10.312 1 98.75 33 THR B N 1
ATOM 761 C CA . THR B 1 33 ? 11.664 -8.266 -11.359 1 98.75 33 THR B CA 1
ATOM 762 C C . THR B 1 33 ? 10.164 -8.078 -11.164 1 98.75 33 THR B C 1
ATOM 764 O O . THR B 1 33 ? 9.523 -8.852 -10.445 1 98.75 33 THR B O 1
ATOM 767 N N . LEU B 1 34 ? 9.633 -7.07 -11.797 1 98.69 34 LEU B N 1
ATOM 768 C CA . LEU B 1 34 ? 8.203 -6.816 -11.719 1 98.69 34 LEU B CA 1
ATOM 769 C C . LEU B 1 34 ? 7.41 -7.984 -12.305 1 98.69 34 LEU B C 1
ATOM 771 O O . LEU B 1 34 ? 6.352 -8.344 -11.781 1 98.69 34 LEU B O 1
ATOM 775 N N . ASP B 1 35 ? 7.93 -8.523 -13.391 1 98.75 35 ASP B N 1
ATOM 776 C CA . ASP B 1 35 ? 7.273 -9.68 -13.992 1 98.75 35 ASP B CA 1
ATOM 777 C C . ASP B 1 35 ? 7.258 -10.859 -13.023 1 98.75 35 ASP B C 1
ATOM 779 O O . ASP B 1 35 ? 6.234 -11.531 -12.875 1 98.75 35 ASP B O 1
ATOM 783 N N . GLU B 1 36 ? 8.422 -11.125 -12.438 1 98.88 36 GLU B N 1
ATOM 784 C CA . GLU B 1 36 ? 8.516 -12.211 -11.469 1 98.88 36 GLU B CA 1
ATOM 785 C C . GLU B 1 36 ? 7.59 -11.977 -10.273 1 98.88 36 GLU B C 1
ATOM 787 O O . GLU B 1 36 ? 6.914 -12.898 -9.812 1 98.88 36 GLU B O 1
ATOM 792 N N . LEU B 1 37 ? 7.602 -10.789 -9.766 1 98.88 37 LEU B N 1
ATOM 793 C CA . LEU B 1 37 ? 6.711 -10.438 -8.664 1 98.88 37 LEU B CA 1
ATOM 794 C C . LEU B 1 37 ? 5.254 -10.695 -9.039 1 98.88 37 LEU B C 1
ATOM 796 O O . LEU B 1 37 ? 4.5 -11.273 -8.25 1 98.88 37 LEU B O 1
ATOM 800 N N . ASN B 1 38 ? 4.848 -10.227 -10.188 1 98.75 38 ASN B N 1
ATOM 801 C CA . ASN B 1 38 ? 3.473 -10.414 -10.633 1 98.75 38 ASN B CA 1
ATOM 802 C C . ASN B 1 38 ? 3.102 -11.891 -10.695 1 98.75 38 ASN B C 1
ATOM 804 O O . ASN B 1 38 ? 2.023 -12.289 -10.25 1 98.75 38 ASN B O 1
ATOM 808 N N . ALA B 1 39 ? 3.979 -12.68 -11.273 1 98.69 39 ALA B N 1
ATOM 809 C CA . ALA B 1 39 ? 3.744 -14.117 -11.359 1 98.69 39 ALA B CA 1
ATOM 810 C C . ALA B 1 39 ? 3.588 -14.734 -9.969 1 98.69 39 ALA B C 1
ATOM 812 O O . ALA B 1 39 ? 2.684 -15.539 -9.734 1 98.69 39 ALA B O 1
ATOM 813 N N . ASN B 1 40 ? 4.496 -14.391 -9.055 1 98.81 40 ASN B N 1
ATOM 814 C CA . ASN B 1 40 ? 4.457 -14.906 -7.691 1 98.81 40 ASN B CA 1
ATOM 815 C C . ASN B 1 40 ? 3.174 -14.492 -6.973 1 98.81 40 ASN B C 1
ATOM 817 O O . ASN B 1 40 ? 2.568 -15.297 -6.262 1 98.81 40 ASN B O 1
ATOM 821 N N . LEU B 1 41 ? 2.805 -13.242 -7.102 1 98.69 41 LEU B N 1
ATOM 822 C CA . LEU B 1 41 ? 1.566 -12.758 -6.504 1 98.69 41 LEU B CA 1
ATOM 823 C C . LEU B 1 41 ? 0.366 -13.539 -7.023 1 98.69 41 LEU B C 1
ATOM 825 O O . LEU B 1 41 ? -0.533 -13.891 -6.258 1 98.69 41 LEU B O 1
ATOM 829 N N . ARG B 1 42 ? 0.375 -13.75 -8.289 1 98.31 42 ARG B N 1
ATOM 830 C CA . ARG B 1 42 ? -0.718 -14.508 -8.883 1 98.31 42 ARG B CA 1
ATOM 831 C C . ARG B 1 42 ? -0.851 -15.883 -8.234 1 98.31 42 ARG B C 1
ATOM 833 O O . ARG B 1 42 ? -1.954 -16.297 -7.887 1 98.31 42 ARG B O 1
ATOM 840 N N . GLU B 1 43 ? 0.234 -16.594 -8.164 1 98.06 43 GLU B N 1
ATOM 841 C CA . GLU B 1 43 ? 0.232 -17.906 -7.535 1 98.06 43 GLU B CA 1
ATOM 842 C C . GLU B 1 43 ? -0.313 -17.844 -6.113 1 98.06 43 GLU B C 1
ATOM 844 O O . GLU B 1 43 ? -1.135 -18.672 -5.719 1 98.06 43 GLU B O 1
ATOM 849 N N . VAL B 1 44 ? 0.215 -16.922 -5.316 1 97.5 44 VAL B N 1
ATOM 850 C CA . VAL B 1 44 ? -0.205 -16.766 -3.928 1 97.5 44 VAL B CA 1
ATOM 851 C C . VAL B 1 44 ? -1.707 -16.5 -3.869 1 97.5 44 VAL B C 1
ATOM 853 O O . VAL B 1 44 ? -2.43 -17.141 -3.105 1 97.5 44 VAL B O 1
ATOM 856 N N . VAL B 1 45 ? -2.195 -15.508 -4.652 1 97.19 45 VAL B N 1
ATOM 857 C CA . VAL B 1 45 ? -3.609 -15.148 -4.656 1 97.19 45 VAL B CA 1
ATOM 858 C C . VAL B 1 45 ? -4.449 -16.359 -5.047 1 97.19 45 VAL B C 1
ATOM 860 O O . VAL B 1 45 ? -5.484 -16.641 -4.434 1 97.19 45 VAL B O 1
ATOM 863 N N . GLU B 1 46 ? -4.031 -17.125 -6.031 1 96.81 46 GLU B N 1
ATOM 864 C CA . GLU B 1 46 ? -4.754 -18.312 -6.461 1 96.81 46 GLU B CA 1
ATOM 865 C C . GLU B 1 46 ? -4.852 -19.344 -5.336 1 96.81 46 GLU B C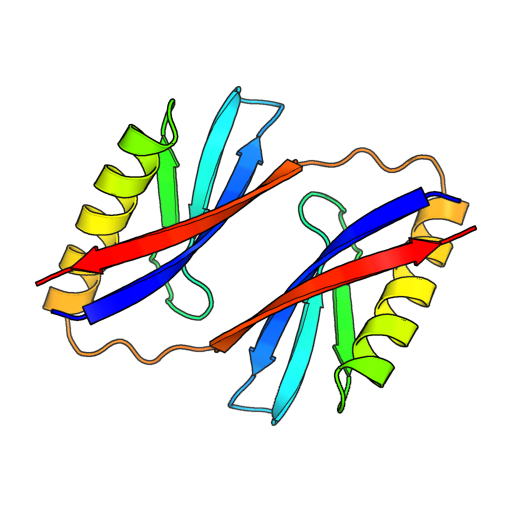 1
ATOM 867 O O . GLU B 1 46 ? -5.91 -19.938 -5.117 1 96.81 46 GLU B O 1
ATOM 872 N N . MET B 1 47 ? -3.729 -19.547 -4.734 1 95.94 47 MET B N 1
ATOM 873 C CA . MET B 1 47 ? -3.717 -20.484 -3.621 1 95.94 47 MET B CA 1
ATOM 874 C C . MET B 1 47 ? -4.695 -20.062 -2.533 1 95.94 47 MET B C 1
ATOM 876 O O . MET B 1 47 ? -5.422 -20.891 -1.982 1 95.94 47 MET B O 1
ATOM 880 N N . LEU B 1 48 ? -4.715 -18.797 -2.141 1 95.19 48 LEU B N 1
ATOM 881 C CA . LEU B 1 48 ? -5.602 -18.266 -1.11 1 95.19 48 LEU B CA 1
ATOM 882 C C . LEU B 1 48 ? -7.062 -18.406 -1.525 1 95.19 48 LEU B C 1
ATOM 884 O O . LEU B 1 48 ? -7.93 -18.656 -0.685 1 95.19 48 LEU B O 1
ATOM 888 N N . LEU B 1 49 ? -7.309 -18.203 -2.811 1 94.81 49 LEU B N 1
ATOM 889 C CA . LEU B 1 49 ? -8.672 -18.281 -3.318 1 94.81 49 LEU B CA 1
ATOM 890 C C . LEU B 1 49 ? -9.172 -19.719 -3.314 1 94.81 49 LEU B C 1
ATOM 892 O O . LEU B 1 49 ? -10.383 -19.969 -3.252 1 94.81 49 LEU B O 1
ATOM 896 N N . GLU B 1 50 ? -8.297 -20.625 -3.504 1 93.12 50 GLU B N 1
ATOM 897 C CA . GLU B 1 50 ? -8.68 -22.031 -3.459 1 93.12 50 GLU B CA 1
ATOM 898 C C . GLU B 1 50 ? -9.242 -22.406 -2.09 1 93.12 50 GLU B C 1
ATOM 900 O O . GLU B 1 50 ? -10.039 -23.328 -1.976 1 93.12 50 GLU B O 1
ATOM 905 N N . ASP B 1 51 ? -8.82 -21.688 -1.121 1 88.12 51 ASP B N 1
ATOM 906 C CA . ASP B 1 51 ? -9.25 -21.953 0.246 1 88.12 51 ASP B CA 1
ATOM 907 C C . ASP B 1 51 ? -10.609 -21.312 0.531 1 88.12 51 ASP B C 1
ATOM 909 O O . ASP B 1 51 ? -11.219 -21.578 1.569 1 88.12 51 ASP B O 1
ATOM 913 N N . GLY B 1 52 ? -11.133 -20.5 -0.313 1 85.19 52 GLY B N 1
ATOM 914 C CA . GLY B 1 52 ? -12.43 -19.875 -0.146 1 85.19 52 GLY B CA 1
ATOM 915 C C . GLY B 1 52 ? -12.453 -18.438 -0.643 1 85.19 52 GLY B C 1
ATOM 916 O O . GLY B 1 52 ? -11.445 -17.922 -1.126 1 85.19 52 GLY B O 1
ATOM 917 N N . GLU B 1 53 ? -13.633 -17.859 -0.704 1 82.81 53 GLU B N 1
ATOM 918 C CA . GLU B 1 53 ? -13.789 -16.453 -1.084 1 82.81 53 GLU B CA 1
ATOM 919 C C . GLU B 1 53 ? -13.102 -15.531 -0.086 1 82.81 53 GLU B C 1
ATOM 921 O O . GLU B 1 53 ? -13.297 -15.664 1.125 1 82.81 53 GLU B O 1
ATOM 926 N N . PRO B 1 54 ? -12.25 -14.656 -0.61 1 81.31 54 PRO B N 1
ATOM 927 C CA . PRO B 1 54 ? -11.508 -13.805 0.324 1 81.31 54 PRO B CA 1
ATOM 928 C C . PRO B 1 54 ? -12.359 -12.672 0.897 1 81.31 54 PRO B C 1
ATOM 930 O O . PRO B 1 54 ? -13.242 -12.156 0.213 1 81.31 54 PRO B O 1
ATOM 933 N N . LYS B 1 55 ? -12.453 -12.617 2.217 1 85.19 55 LYS B N 1
ATOM 934 C CA . LYS B 1 55 ? -12.984 -11.414 2.84 1 85.19 55 LYS B CA 1
ATOM 935 C C . LYS B 1 55 ? -11.914 -10.336 2.963 1 85.19 55 LYS B C 1
ATOM 937 O O . LYS B 1 55 ? -11.062 -10.398 3.85 1 85.19 55 LYS B O 1
ATOM 942 N N . LEU B 1 56 ? -12.023 -9.383 2.072 1 91.19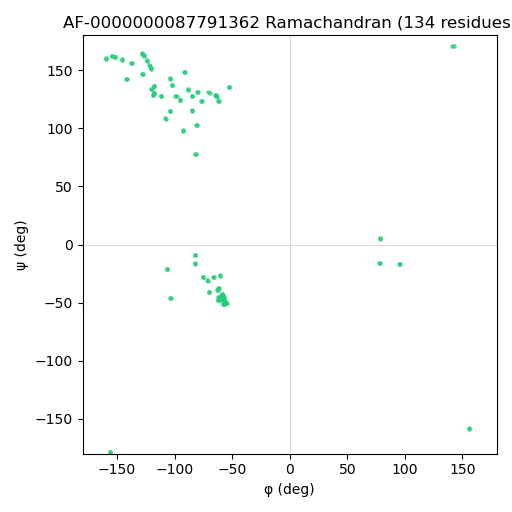 56 LEU B N 1
ATOM 943 C CA . LEU B 1 56 ? -11.023 -8.32 2.1 1 91.19 56 LEU B CA 1
ATOM 944 C C . LEU B 1 56 ? -11.219 -7.426 3.318 1 91.19 56 LEU B C 1
ATOM 946 O O . LEU B 1 56 ? -12.336 -6.988 3.602 1 91.19 56 LEU B O 1
ATOM 950 N N . GLN B 1 57 ? -10.195 -7.164 4.027 1 95.56 57 GLN B N 1
ATOM 951 C CA . GLN B 1 57 ? -10.219 -6.34 5.23 1 95.56 57 GLN B CA 1
ATOM 952 C C . GLN B 1 57 ? -10.164 -4.855 4.883 1 95.56 57 GLN B C 1
ATOM 954 O O . GLN B 1 57 ? -10.461 -4.004 5.727 1 95.56 57 GLN B O 1
ATOM 959 N N . SER B 1 58 ? -9.812 -4.516 3.734 1 97 58 SER B N 1
ATOM 960 C CA . SER B 1 58 ? -9.797 -3.164 3.18 1 97 58 SER B CA 1
ATOM 961 C C . SER B 1 58 ? -9.914 -3.189 1.659 1 97 58 SER B C 1
ATOM 963 O O . SER B 1 58 ? -9.766 -4.242 1.038 1 97 58 SER B O 1
ATOM 965 N N . GLU B 1 59 ? -10.266 -2.078 1.166 1 96.06 59 GLU B N 1
ATOM 966 C CA . GLU B 1 59 ? -10.359 -1.923 -0.282 1 96.06 59 GLU B CA 1
ATOM 967 C C . GLU B 1 59 ? -9.391 -0.861 -0.792 1 96.06 59 GLU B C 1
ATOM 969 O O . GLU B 1 59 ? -9.344 0.249 -0.258 1 96.06 59 GLU B O 1
ATOM 974 N N . PHE B 1 60 ? -8.617 -1.214 -1.833 1 98.38 60 PHE B N 1
ATOM 975 C CA . PHE B 1 60 ? -7.738 -0.223 -2.445 1 98.38 60 PHE B CA 1
ATOM 976 C C . PHE B 1 60 ? -8.547 0.901 -3.076 1 98.38 60 PHE B C 1
ATOM 978 O O . PHE B 1 60 ? -9.484 0.647 -3.838 1 98.38 60 PHE B O 1
ATOM 985 N N . VAL B 1 61 ? -8.195 2.08 -2.736 1 98.56 61 VAL B N 1
ATOM 986 C CA . VAL B 1 61 ? -8.875 3.244 -3.299 1 98.56 61 VAL B CA 1
ATOM 987 C C . VAL B 1 61 ? -7.996 3.885 -4.371 1 98.56 61 VAL B C 1
ATOM 989 O O . VAL B 1 61 ? -8.477 4.23 -5.453 1 98.56 61 VAL B O 1
ATOM 992 N N . GLY B 1 62 ? -6.758 4.086 -4.156 1 98.5 62 GLY B N 1
ATOM 993 C CA . GLY B 1 62 ? -5.805 4.719 -5.055 1 98.5 62 GLY B CA 1
ATOM 994 C C . GLY B 1 62 ? -4.617 5.328 -4.332 1 98.5 62 GLY B C 1
ATOM 995 O O . GLY B 1 62 ? -4.18 4.812 -3.303 1 98.5 62 GLY B O 1
ATOM 996 N N . THR B 1 63 ? -3.973 6.281 -5.016 1 98.81 63 THR B N 1
ATOM 997 C CA . THR B 1 63 ? -2.855 6.992 -4.402 1 98.81 63 THR B CA 1
ATOM 998 C C . THR B 1 63 ? -3.127 8.492 -4.359 1 98.81 63 THR B C 1
ATOM 1000 O O . THR B 1 63 ? -3.977 8.992 -5.094 1 98.81 63 THR B O 1
ATOM 1003 N N . GLN B 1 64 ? -2.539 9.125 -3.451 1 98.62 64 GLN B N 1
ATOM 1004 C CA . GLN B 1 64 ? -2.561 10.586 -3.369 1 98.62 64 GLN B CA 1
ATOM 1005 C C . GLN B 1 64 ? -1.148 11.148 -3.256 1 98.62 64 GLN B C 1
ATOM 1007 O O . GLN B 1 64 ? -0.259 10.5 -2.695 1 98.62 64 GLN B O 1
ATOM 1012 N N . MET B 1 65 ? -1.04 12.328 -3.855 1 98.25 65 MET B N 1
ATOM 1013 C CA . MET B 1 65 ? 0.183 13.086 -3.602 1 98.25 65 MET B CA 1
ATOM 1014 C C . MET B 1 65 ? 0.067 13.891 -2.311 1 98.25 65 MET B C 1
ATOM 1016 O O . MET B 1 65 ? -0.942 14.555 -2.08 1 98.25 65 MET B O 1
ATOM 1020 N N . VAL B 1 66 ? 1.049 13.695 -1.499 1 98.06 66 VAL B N 1
ATOM 1021 C CA . VAL B 1 66 ? 1.147 14.484 -0.275 1 98.06 66 VAL B CA 1
ATOM 1022 C C . VAL B 1 66 ? 2.301 15.477 -0.392 1 98.06 66 VAL B C 1
ATOM 1024 O O . VAL B 1 66 ? 3.469 15.086 -0.378 1 98.06 66 VAL B O 1
ATOM 1027 N N . ALA B 1 67 ? 1.926 16.719 -0.512 1 97.25 67 ALA B N 1
ATOM 1028 C CA . ALA B 1 67 ? 2.918 17.781 -0.631 1 97.25 67 ALA B CA 1
ATOM 1029 C C . ALA B 1 67 ? 3.139 18.484 0.708 1 97.25 67 ALA B C 1
ATOM 1031 O O . ALA B 1 67 ? 2.178 18.875 1.374 1 97.25 67 ALA B O 1
ATOM 1032 N N . VAL B 1 68 ? 4.449 18.562 1.109 1 94.94 68 VAL B N 1
ATOM 1033 C CA . VAL B 1 68 ? 4.766 19.219 2.373 1 94.94 68 VAL B CA 1
ATOM 1034 C C . VAL B 1 68 ? 5.848 20.281 2.146 1 94.94 68 VAL B C 1
ATOM 1036 O O . VAL B 1 68 ? 6.652 20.156 1.22 1 94.94 68 VAL B O 1
ATOM 1039 N N . GLY B 1 69 ? 6.102 21.297 3.17 1 83.81 69 GLY B N 1
ATOM 1040 C CA . GLY B 1 69 ? 7.062 22.391 3.127 1 83.81 69 GLY B CA 1
ATOM 1041 C C . GLY B 1 69 ? 6.414 23.75 2.98 1 83.81 69 GLY B C 1
ATOM 1042 O O . GLY B 1 69 ? 5.215 23.844 2.707 1 83.81 69 GLY B O 1
#

Nearest PDB structures (foldseek):
  2dsy-assembly1_D  TM=7.208E-01  e=5.034E-02  Thermus thermophilus
  3kwr-assembly1_B  TM=7.436E-01  e=1.210E-01  Lactiplantibacillus plantarum
  1wv8-assembly1_A-2  TM=6.674E-01  e=3.096E-01  Thermus thermophilus HB8
  8cf1-assembly1_E  TM=3.360E-01  e=1.789E+00  Escherichia coli BW25113
  2kr0-assembly1_A  TM=3.298E-01  e=3.563E+00  Homo sapiens

Radius of gyration: 15.61 Å; Cα contacts (8 Å, |Δi|>4): 296; chains: 2; bounding box: 34×44×28 Å

Foldseek 3Di:
DDDFDKDWDADPVVRKIKIATAQFPFQIDIGNDPVRRVVVSVVRVVVSCVVHDTGRHDDDDDDDDDDDD/DDDFDKDWDADPVVRKIKIATAQFPQQIDIGNDPVRRVVVSVVRVVVSCVVHDTGGHDDDDDDDDDDDD

Organism: NCBI:txid1960156

Secondary structure (DSSP, 8-state):
-EEEEEEEEE-TTT--EEEE-TT-TT-EEEESSHHHHHHHHHHHHHHHHHTS----SSEEEEEEEEEE-/-EEEEEEEEE-TTT--EEEE-TT-TT-EEEESSHHHHHHHHHHHHHHHHHTS----SSEEEEEEEEEE-